Protein AF-A0A9R1EFW7-F1 (afdb_monomer)

Solvent-accessible surface area (backbone atoms only — not comparable to full-atom values): 8466 Å² total; per-residue (Å²): 139,82,90,82,85,87,77,82,80,80,83,77,76,82,77,82,74,81,75,82,76,66,64,62,63,56,51,50,57,48,52,59,52,58,61,68,60,50,26,43,30,30,35,64,56,85,77,68,40,80,77,47,75,44,82,60,68,84,85,68,53,65,72,40,80,47,76,57,97,89,40,66,27,24,29,69,41,76,44,79,41,68,41,84,51,99,94,40,80,40,86,72,49,40,37,36,33,28,30,48,48,68,58,49,54,51,49,53,53,49,57,71,68,46,82,70,70,97,71,81,74,78,82,68,77,82,72,83,81,79,129

Secondary structure (DSSP, 8-state):
--------------------TTHHHHHHHHHHHHTTPPEEEEE-SSSPEEEEEE---TT--TT-EEEETTEEEEEEEEEEEEEEETTEEEEEEEEEEEEEHHHHHHHHHHHHHS---S-S-----------

Organism: Triticum aestivum (NCBI:txid4565)

Nearest PDB structures (foldseek):
  5k9y-assembly2_A  TM=3.311E-01  e=2.037E+00  Bacillus subtilis subsp. subtilis str. 168
  8r85-assembly1_A  TM=3.264E-01  e=3.459E+00  Niallia circulans subsp. circulans
  2dcz-assembly1_A  TM=2.832E-01  e=3.459E+00  Bacillus subtilis
  8qy3-assembly1_A  TM=2.762E-01  e=4.378E+00  Niallia circulans subsp. circulans

pLDDT: mean 75.66, std 21.07, range [34.56, 97.19]

Sequence (131 aa):
MAMVASTSIAYHKPRLSVVCRKKDRDRELEREKEHKYPFKVVEITPPPRCLGVRCFPTNIHCGESVTIEGQAYTVSAVTHRYQLRKGRYEPSEKRLDVLSTGRYILNLYLDNLLDKPRTHARIWSYTLCAQ

Structure (mmCIF, N/CA/C/O backbone):
data_AF-A0A9R1EFW7-F1
#
_entry.id   AF-A0A9R1EFW7-F1
#
loop_
_atom_site.group_PDB
_atom_site.id
_atom_site.type_symbol
_atom_site.label_atom_id
_atom_site.label_alt_id
_atom_site.label_comp_id
_atom_site.label_asym_id
_atom_site.label_entity_id
_atom_site.label_seq_id
_atom_site.pdbx_PDB_ins_code
_atom_site.Cartn_x
_atom_site.Cartn_y
_atom_site.Cartn_z
_atom_site.occupancy
_atom_site.B_iso_or_equiv
_atom_site.auth_seq_id
_atom_site.auth_comp_id
_atom_site.auth_asym_id
_atom_site.auth_atom_id
_atom_site.pdbx_PDB_model_num
ATOM 1 N N . MET A 1 1 ? 56.801 13.956 -74.786 1.00 37.91 1 MET A N 1
ATOM 2 C CA . MET A 1 1 ? 56.471 12.705 -74.068 1.00 37.91 1 MET A CA 1
ATOM 3 C C . MET A 1 1 ? 55.960 13.088 -72.689 1.00 37.91 1 MET A C 1
ATOM 5 O O . MET A 1 1 ? 56.515 13.999 -72.094 1.00 37.91 1 MET A O 1
ATOM 9 N N . ALA A 1 2 ? 54.841 12.494 -72.281 1.00 42.28 2 ALA A N 1
ATOM 10 C CA . ALA A 1 2 ? 53.965 12.926 -71.193 1.00 42.28 2 ALA A CA 1
ATOM 11 C C . ALA A 1 2 ? 54.104 12.044 -69.931 1.00 42.28 2 ALA A C 1
ATOM 13 O O . ALA A 1 2 ? 54.746 10.999 -70.013 1.00 42.28 2 ALA A O 1
ATOM 14 N N . MET A 1 3 ? 53.362 12.434 -68.871 1.00 40.22 3 MET A N 1
ATOM 15 C CA . MET A 1 3 ? 52.869 11.621 -67.728 1.00 40.22 3 MET A CA 1
ATOM 16 C C . MET A 1 3 ? 53.868 11.453 -66.547 1.00 40.22 3 MET A C 1
ATOM 18 O O . MET A 1 3 ? 55.019 11.127 -66.783 1.00 40.22 3 MET A O 1
ATOM 22 N N . VAL A 1 4 ? 53.566 11.638 -65.247 1.00 46.38 4 VAL A N 1
ATOM 23 C CA . VAL A 1 4 ? 52.337 11.880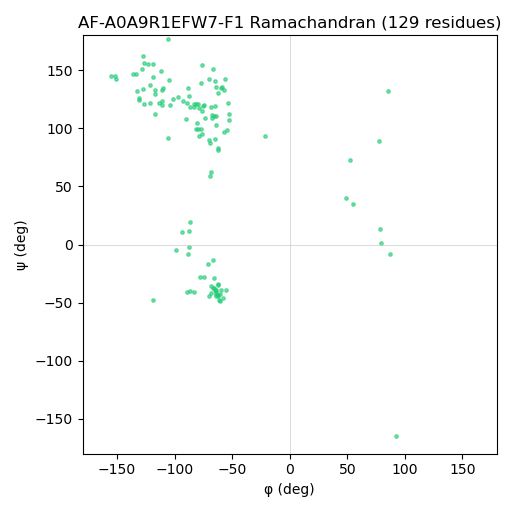 -64.454 1.00 46.38 4 VAL A CA 1
ATOM 24 C C . VAL A 1 4 ? 52.730 12.604 -63.148 1.00 46.38 4 VAL A C 1
ATOM 26 O O . VAL A 1 4 ? 53.773 12.310 -62.569 1.00 46.38 4 VAL A O 1
ATOM 29 N N . ALA A 1 5 ? 51.875 13.504 -62.653 1.00 49.12 5 ALA A N 1
ATOM 30 C CA . ALA A 1 5 ? 51.957 14.090 -61.314 1.00 49.12 5 ALA A CA 1
ATOM 31 C C . ALA A 1 5 ? 51.397 13.128 -60.245 1.00 49.12 5 ALA A C 1
ATOM 33 O O . ALA A 1 5 ? 50.224 12.755 -60.293 1.00 49.12 5 ALA A O 1
ATOM 34 N N . SER A 1 6 ? 52.216 12.755 -59.262 1.00 48.66 6 SER A N 1
ATOM 35 C CA . SER A 1 6 ? 51.792 11.931 -58.126 1.00 48.66 6 SER A CA 1
ATOM 36 C C . SER A 1 6 ? 51.078 12.791 -57.083 1.00 48.66 6 SER A C 1
ATOM 38 O O . SER A 1 6 ? 51.702 13.544 -56.338 1.00 48.66 6 SER A O 1
ATOM 40 N N . THR A 1 7 ? 49.755 12.681 -57.037 1.00 53.97 7 THR A N 1
ATOM 41 C CA . THR A 1 7 ? 48.908 13.236 -55.979 1.00 53.97 7 THR A CA 1
ATOM 42 C C . THR A 1 7 ? 49.051 12.384 -54.717 1.00 53.97 7 THR A C 1
ATOM 44 O O . THR A 1 7 ? 48.777 11.184 -54.716 1.00 53.97 7 THR A O 1
ATOM 47 N N . SER A 1 8 ? 49.504 12.988 -53.619 1.00 49.47 8 SER A N 1
ATOM 48 C CA . SER A 1 8 ? 49.487 12.347 -52.306 1.00 49.47 8 SER A CA 1
ATOM 49 C C . SER A 1 8 ? 48.049 12.316 -51.787 1.00 49.47 8 SER A C 1
ATOM 51 O O . SER A 1 8 ? 47.450 13.333 -51.444 1.00 49.47 8 SER A O 1
ATOM 53 N N . ILE A 1 9 ? 47.469 11.119 -51.767 1.00 47.62 9 ILE A N 1
ATOM 54 C CA . ILE A 1 9 ? 46.140 10.859 -51.217 1.00 47.62 9 ILE A CA 1
ATOM 55 C C . ILE A 1 9 ? 46.209 11.073 -49.702 1.00 47.62 9 ILE A C 1
ATOM 57 O O . ILE A 1 9 ? 46.823 10.296 -48.969 1.00 47.62 9 ILE A O 1
ATOM 61 N N . ALA A 1 10 ? 45.587 12.151 -49.228 1.00 52.50 10 ALA A N 1
ATOM 62 C CA . ALA A 1 10 ? 45.368 12.386 -47.811 1.00 52.50 10 ALA A CA 1
ATOM 63 C C . ALA A 1 10 ? 44.441 11.292 -47.258 1.00 52.50 10 ALA A C 1
ATOM 65 O O . ALA A 1 10 ? 43.253 11.234 -47.578 1.00 52.50 10 ALA A O 1
ATOM 66 N N . TYR A 1 11 ? 44.986 10.415 -46.415 1.00 43.75 11 TYR A N 1
ATOM 67 C CA . TYR A 1 11 ? 44.216 9.424 -45.670 1.00 43.75 11 TYR A CA 1
ATOM 68 C C . TYR A 1 11 ? 43.359 10.119 -44.606 1.00 43.75 11 TYR A C 1
ATOM 70 O O . TYR A 1 11 ? 43.747 10.243 -43.444 1.00 43.75 11 TYR A O 1
ATOM 78 N N . HIS A 1 12 ? 42.159 10.551 -44.983 1.00 48.91 12 HIS A N 1
ATOM 79 C CA . HIS A 1 12 ? 41.139 10.917 -44.011 1.00 48.91 12 HIS A CA 1
ATOM 80 C C . HIS A 1 12 ? 40.515 9.635 -43.444 1.00 48.91 12 HIS A C 1
ATOM 82 O O . HIS A 1 12 ? 39.641 9.026 -44.053 1.00 48.91 12 HIS A O 1
ATOM 88 N N . LYS A 1 13 ? 40.958 9.212 -42.253 1.00 50.00 13 LYS A N 1
ATOM 89 C CA . LYS A 1 13 ? 40.193 8.259 -41.432 1.00 50.00 13 LYS A CA 1
ATOM 90 C C . LYS A 1 13 ? 38.886 8.944 -41.012 1.00 50.00 13 LYS A C 1
ATOM 92 O O . LYS A 1 13 ? 38.964 9.942 -40.287 1.00 50.00 13 LYS A O 1
ATOM 97 N N . PRO A 1 14 ? 37.696 8.438 -41.380 1.00 49.91 14 PRO A N 1
ATOM 98 C CA . PRO A 1 14 ? 36.476 8.910 -40.753 1.00 49.91 14 PRO A CA 1
ATOM 99 C C . PRO A 1 14 ? 36.505 8.448 -39.293 1.00 49.91 14 PRO A C 1
ATOM 101 O O . PRO A 1 14 ? 36.449 7.256 -38.989 1.00 49.91 14 PRO A O 1
ATOM 104 N N . ARG A 1 15 ? 36.641 9.401 -38.367 1.00 56.47 15 ARG A N 1
ATOM 105 C CA . ARG A 1 15 ? 36.335 9.165 -36.957 1.00 56.47 15 ARG A CA 1
ATOM 106 C C . ARG A 1 15 ? 34.839 8.874 -36.884 1.00 56.47 15 ARG A C 1
ATOM 108 O O . ARG A 1 15 ? 34.034 9.791 -36.996 1.00 56.47 15 ARG A O 1
ATOM 115 N N . LEU A 1 16 ? 34.482 7.601 -36.732 1.00 54.75 16 LEU A N 1
ATOM 116 C CA . LEU A 1 16 ? 33.139 7.181 -36.343 1.00 54.75 16 LEU A CA 1
ATOM 117 C C . LEU A 1 16 ? 32.807 7.852 -35.005 1.00 54.75 16 LEU A C 1
ATOM 119 O O . LEU A 1 16 ? 33.217 7.385 -33.944 1.00 54.75 16 LEU A O 1
ATOM 123 N N . SER A 1 17 ? 32.096 8.976 -35.046 1.00 54.84 17 SER A N 1
ATOM 124 C CA . SER A 1 17 ? 31.474 9.548 -33.862 1.00 54.84 17 SER A CA 1
ATOM 125 C C . SER A 1 17 ? 30.197 8.760 -33.596 1.00 54.84 17 SER A C 1
ATOM 127 O O . SER A 1 17 ? 29.129 9.030 -34.143 1.00 54.84 17 SER A O 1
ATOM 129 N N . VAL A 1 18 ? 30.301 7.741 -32.744 1.00 51.88 18 VAL A N 1
ATOM 130 C CA . VAL A 1 18 ? 29.113 7.120 -32.157 1.00 51.88 18 VAL A CA 1
ATOM 131 C C . VAL A 1 18 ? 28.521 8.139 -31.188 1.00 51.88 18 VAL A C 1
ATOM 133 O O . VAL A 1 18 ? 28.888 8.219 -30.019 1.00 51.88 18 VAL A O 1
ATOM 136 N N . VAL A 1 19 ? 27.622 8.977 -31.696 1.00 55.41 19 VAL A N 1
ATOM 137 C CA . VAL A 1 19 ? 26.815 9.858 -30.860 1.00 55.41 19 VAL A CA 1
ATOM 138 C C . VAL A 1 19 ? 25.732 8.994 -30.220 1.00 55.41 19 VAL A C 1
ATOM 140 O O . VAL A 1 19 ? 24.676 8.749 -30.801 1.00 55.41 19 VAL A O 1
ATOM 143 N N . CYS A 1 20 ? 25.990 8.520 -29.002 1.00 50.66 20 CYS A N 1
ATOM 144 C CA . CYS A 1 20 ? 25.015 7.831 -28.156 1.00 50.66 20 CYS A CA 1
ATOM 145 C C . CYS A 1 20 ? 23.918 8.801 -27.662 1.00 50.66 20 CYS A C 1
ATOM 147 O O . CYS A 1 20 ? 23.745 8.977 -26.462 1.00 50.66 20 CYS A O 1
ATOM 149 N N . ARG A 1 21 ? 23.163 9.453 -28.556 1.00 54.31 21 ARG A N 1
ATOM 150 C CA . ARG A 1 21 ? 22.038 10.346 -28.193 1.00 54.31 21 ARG A CA 1
ATOM 151 C C . ARG A 1 21 ? 20.697 9.621 -28.023 1.00 54.31 21 ARG A C 1
ATOM 153 O O . ARG A 1 21 ? 19.660 10.262 -27.916 1.00 54.31 21 ARG A O 1
ATOM 160 N N . LYS A 1 22 ? 20.697 8.285 -27.972 1.00 54.03 22 LYS A N 1
ATOM 161 C CA . LYS A 1 22 ? 19.467 7.482 -27.844 1.00 54.03 22 LYS A CA 1
ATOM 162 C C . LYS A 1 22 ? 19.023 7.230 -26.392 1.00 54.03 22 LYS A C 1
ATOM 164 O O . LYS A 1 22 ? 17.932 6.728 -26.173 1.00 54.0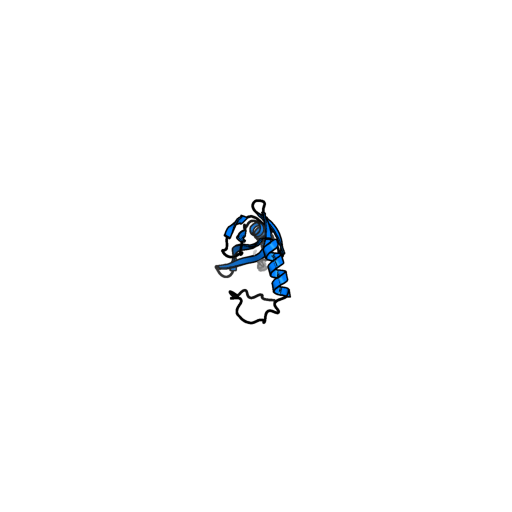3 22 LYS A O 1
ATOM 169 N N . LYS A 1 23 ? 19.843 7.588 -25.394 1.00 54.69 23 LYS A N 1
ATOM 170 C CA . LYS A 1 23 ? 19.637 7.179 -23.992 1.00 54.69 23 LYS A CA 1
ATOM 171 C C . LYS A 1 23 ? 18.504 7.920 -23.270 1.00 54.69 23 LYS A C 1
ATOM 173 O O . LYS A 1 23 ? 17.916 7.345 -22.362 1.00 54.69 23 LYS A O 1
ATOM 178 N N . ASP A 1 24 ? 18.194 9.159 -23.649 1.00 53.34 24 ASP A N 1
ATOM 179 C CA . ASP A 1 24 ? 17.243 9.972 -22.877 1.00 53.34 24 ASP A CA 1
ATOM 180 C C . ASP A 1 24 ? 15.779 9.668 -23.222 1.00 53.34 24 ASP A C 1
ATOM 182 O O . ASP A 1 24 ? 14.980 9.485 -22.309 1.00 53.34 24 ASP A O 1
ATOM 186 N N . ARG A 1 25 ? 15.440 9.469 -24.508 1.00 55.66 25 ARG A N 1
ATOM 187 C CA . ARG A 1 25 ? 14.077 9.055 -24.907 1.00 55.66 25 ARG A CA 1
ATOM 188 C C . ARG A 1 25 ? 13.697 7.670 -24.388 1.00 55.66 25 ARG A C 1
ATOM 190 O O . ARG A 1 25 ? 12.565 7.480 -23.965 1.00 55.66 25 ARG A O 1
ATOM 197 N N . ASP A 1 26 ? 14.629 6.714 -24.398 1.00 58.41 26 ASP A N 1
ATOM 198 C CA . ASP A 1 26 ? 14.359 5.366 -23.877 1.00 58.41 26 ASP A CA 1
ATOM 199 C C . ASP A 1 26 ? 14.099 5.399 -22.360 1.00 58.41 26 ASP A C 1
ATOM 201 O O . ASP A 1 26 ? 13.200 4.715 -21.882 1.00 58.41 26 ASP A O 1
ATOM 205 N N . ARG A 1 27 ? 14.808 6.251 -21.604 1.00 60.00 27 ARG A N 1
ATOM 206 C CA . ARG A 1 27 ? 14.576 6.449 -20.160 1.00 60.00 27 ARG A CA 1
ATOM 207 C C . ARG A 1 27 ? 13.226 7.089 -19.853 1.00 60.00 27 ARG A C 1
ATOM 209 O O . ARG A 1 27 ? 12.613 6.758 -18.844 1.00 60.00 27 ARG A O 1
ATOM 216 N N . GLU A 1 28 ? 12.783 8.019 -20.687 1.00 61.50 28 GLU A N 1
ATOM 217 C CA . GLU A 1 28 ? 11.489 8.689 -20.537 1.00 61.50 28 GLU A CA 1
ATOM 218 C C . GLU A 1 28 ? 10.336 7.718 -20.840 1.00 61.50 28 GLU A C 1
ATOM 220 O O . GLU A 1 28 ? 9.437 7.555 -20.019 1.00 61.50 28 GLU A O 1
ATOM 225 N N . LEU A 1 29 ? 10.455 6.936 -21.920 1.00 61.78 29 LEU A N 1
ATOM 226 C CA . LEU A 1 29 ? 9.536 5.840 -22.254 1.00 61.78 29 LEU A CA 1
ATOM 227 C C . LEU A 1 29 ? 9.519 4.724 -21.192 1.00 61.78 29 LEU A C 1
ATOM 229 O O . LEU A 1 29 ? 8.483 4.097 -20.963 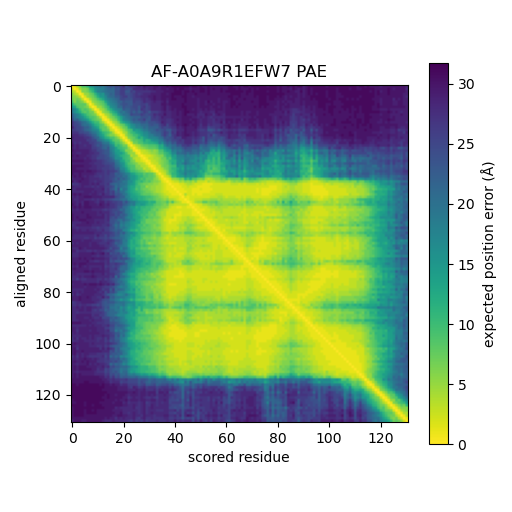1.00 61.78 29 LEU A O 1
ATOM 233 N N . GLU A 1 30 ? 10.652 4.438 -20.544 1.00 62.91 30 GLU A N 1
ATOM 234 C CA . GLU A 1 30 ? 10.725 3.491 -19.424 1.00 62.91 30 GLU A CA 1
ATOM 235 C C . GLU A 1 30 ? 10.010 4.019 -18.173 1.00 62.91 30 GLU A C 1
ATOM 237 O O . GLU A 1 30 ? 9.266 3.261 -17.549 1.00 62.91 30 GLU A O 1
ATOM 242 N N . ARG A 1 31 ? 10.155 5.310 -17.844 1.00 61.00 31 ARG A N 1
ATOM 243 C CA . ARG A 1 31 ? 9.425 5.959 -16.738 1.00 61.00 31 ARG A CA 1
ATOM 244 C C . ARG A 1 31 ? 7.919 5.979 -16.992 1.00 61.00 31 ARG A C 1
ATOM 246 O O . ARG A 1 31 ? 7.143 5.603 -16.118 1.00 61.00 31 ARG A O 1
ATOM 253 N N . GLU A 1 32 ? 7.497 6.313 -18.210 1.00 60.22 32 GLU A N 1
ATOM 254 C CA . GLU A 1 32 ? 6.089 6.253 -18.628 1.00 60.22 32 GLU A CA 1
ATOM 255 C C . GLU A 1 32 ? 5.501 4.841 -18.512 1.00 60.22 32 GLU A C 1
ATOM 257 O O . GLU A 1 32 ? 4.363 4.664 -18.070 1.00 60.22 32 GLU A O 1
ATOM 262 N N . LYS A 1 33 ? 6.284 3.809 -18.849 1.00 60.81 33 LYS A N 1
ATOM 263 C CA . LYS A 1 33 ? 5.887 2.412 -18.626 1.00 60.81 33 LYS A CA 1
ATOM 264 C C . LYS A 1 33 ? 5.844 2.058 -17.142 1.00 60.81 33 LYS A C 1
ATOM 266 O O . LYS A 1 33 ? 4.959 1.308 -16.735 1.00 60.81 33 LYS A O 1
ATOM 271 N N . GLU A 1 34 ? 6.749 2.600 -16.328 1.00 61.34 34 GLU A N 1
ATOM 272 C CA . GLU A 1 34 ? 6.786 2.363 -14.883 1.00 61.34 34 GLU A CA 1
ATOM 273 C C . GLU A 1 34 ? 5.518 2.870 -14.174 1.00 61.34 34 GLU A C 1
ATOM 275 O O . GLU A 1 34 ? 5.014 2.209 -13.257 1.00 61.34 34 GLU A O 1
ATOM 280 N N . HIS A 1 35 ? 4.949 3.977 -14.662 1.00 60.00 35 HIS A N 1
ATOM 281 C CA . HIS A 1 35 ? 3.669 4.534 -14.210 1.00 60.00 35 HIS A CA 1
ATOM 282 C C . HIS A 1 35 ? 2.453 3.652 -14.534 1.00 60.00 35 HIS A C 1
ATOM 284 O O . HIS A 1 35 ? 1.378 3.863 -13.977 1.00 60.00 35 HIS A O 1
ATOM 290 N N . LYS A 1 36 ? 2.607 2.646 -15.405 1.00 64.94 36 LYS A N 1
ATOM 291 C CA . LYS A 1 36 ? 1.511 1.785 -15.869 1.00 64.94 36 LYS A CA 1
ATOM 292 C C . LYS A 1 36 ? 1.412 0.440 -15.140 1.00 64.94 36 LYS A C 1
ATOM 294 O O . LYS A 1 36 ? 0.473 -0.310 -15.403 1.00 64.94 36 LYS A O 1
ATOM 299 N N . TYR A 1 37 ? 2.348 0.114 -14.242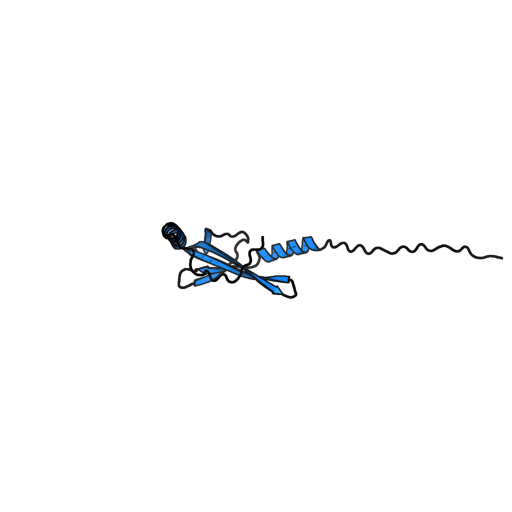 1.00 72.19 37 TYR A N 1
ATOM 300 C CA . TYR A 1 37 ? 2.294 -1.140 -13.481 1.00 72.19 37 TYR A CA 1
ATOM 301 C C . TYR A 1 37 ? 1.375 -1.009 -12.264 1.00 72.19 37 TYR A C 1
ATOM 303 O O . TYR A 1 37 ? 1.648 -0.177 -11.393 1.00 72.19 37 TYR A O 1
ATOM 311 N N . PRO A 1 38 ? 0.319 -1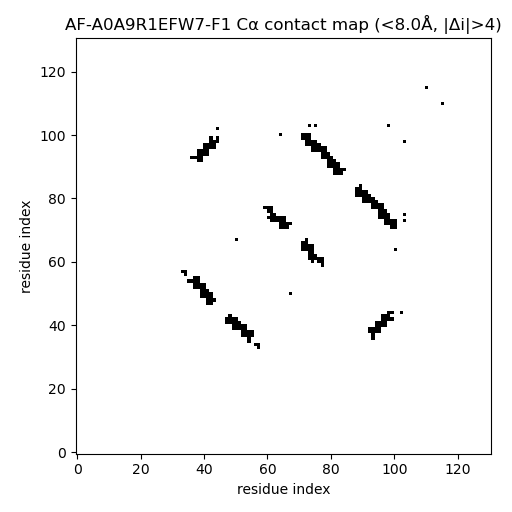.832 -12.163 1.00 90.56 38 PRO A N 1
ATOM 312 C CA . PRO A 1 38 ? -0.608 -1.751 -11.052 1.00 90.56 38 PRO A CA 1
ATOM 313 C C . PRO A 1 38 ? -0.011 -2.362 -9.777 1.00 90.56 38 PRO A C 1
ATOM 315 O O . PRO A 1 38 ? 0.847 -3.246 -9.821 1.00 90.56 38 PRO A O 1
ATOM 318 N N . PHE A 1 39 ? -0.498 -1.904 -8.628 1.00 93.19 39 PHE A N 1
ATOM 319 C CA . PHE A 1 39 ? -0.133 -2.427 -7.320 1.00 93.19 39 PHE A CA 1
ATOM 320 C C . PHE A 1 39 ? -1.047 -3.584 -6.937 1.00 93.19 39 PHE A C 1
ATOM 322 O O . PHE A 1 39 ? -2.271 -3.478 -7.032 1.00 93.19 39 PHE A O 1
ATOM 329 N N . LYS A 1 40 ? -0.460 -4.664 -6.421 1.00 95.00 40 LYS A N 1
ATOM 330 C CA . LYS A 1 40 ? -1.196 -5.661 -5.646 1.00 95.00 40 LYS A CA 1
ATOM 331 C C . LYS A 1 40 ? -1.459 -5.093 -4.258 1.00 95.00 40 LYS A C 1
ATOM 333 O O . LYS A 1 40 ? -0.519 -4.845 -3.503 1.00 95.00 40 LYS A O 1
ATOM 338 N N . VAL A 1 41 ? -2.726 -4.884 -3.936 1.00 95.94 41 VAL A N 1
ATOM 339 C CA . VAL A 1 41 ? -3.141 -4.259 -2.685 1.00 95.94 41 VAL A CA 1
ATOM 340 C C . VAL A 1 41 ? -3.516 -5.330 -1.678 1.00 95.94 41 VAL A C 1
ATOM 342 O O . VAL A 1 41 ? -4.331 -6.213 -1.961 1.00 95.94 41 VAL A O 1
ATOM 345 N N . VAL A 1 42 ? -2.911 -5.258 -0.498 1.00 96.56 42 VAL A N 1
ATOM 346 C CA . VAL A 1 42 ? -3.135 -6.220 0.578 1.00 96.56 42 VAL A CA 1
ATOM 347 C C . VAL A 1 42 ? -3.418 -5.463 1.861 1.00 96.56 42 VAL A C 1
ATOM 349 O O . VAL A 1 42 ? -2.617 -4.642 2.299 1.00 96.56 42 VAL A O 1
ATOM 352 N N . GLU A 1 43 ? -4.550 -5.756 2.488 1.00 95.75 43 GLU A N 1
ATOM 353 C CA . GLU A 1 43 ? -4.764 -5.369 3.869 1.00 95.75 43 GLU A CA 1
ATOM 354 C C . GLU A 1 43 ? -3.962 -6.300 4.776 1.00 95.75 43 GLU A C 1
ATOM 356 O O . GLU A 1 43 ? -4.187 -7.511 4.788 1.00 95.75 43 GLU A O 1
ATOM 361 N N . ILE A 1 44 ? -3.028 -5.741 5.542 1.00 94.62 44 ILE A N 1
ATOM 362 C CA . ILE A 1 44 ? -2.119 -6.528 6.389 1.00 94.62 44 ILE A CA 1
ATOM 363 C C . ILE A 1 44 ? -2.684 -6.820 7.785 1.00 94.62 44 ILE A C 1
ATOM 365 O O . ILE A 1 44 ? -2.024 -7.500 8.572 1.00 94.62 44 ILE A O 1
ATOM 369 N N . THR A 1 45 ? -3.878 -6.311 8.114 1.00 89.75 45 THR A N 1
ATOM 370 C CA . THR A 1 45 ? -4.583 -6.648 9.358 1.00 89.75 45 THR A CA 1
ATOM 371 C C . THR A 1 45 ? -4.706 -8.171 9.446 1.00 89.75 45 THR A C 1
ATOM 373 O O . THR A 1 45 ? -5.266 -8.759 8.528 1.00 89.75 45 THR A O 1
ATOM 376 N N . PRO A 1 46 ? -4.197 -8.840 10.497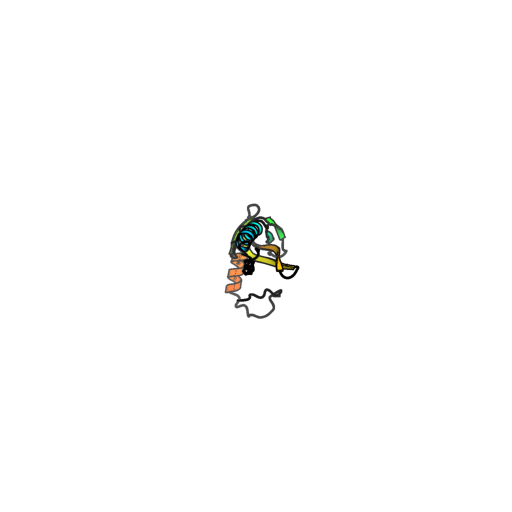 1.00 86.69 46 PRO A N 1
ATOM 377 C CA . PRO A 1 46 ? -4.336 -10.288 10.607 1.00 86.69 46 PRO A CA 1
ATOM 378 C C . PRO A 1 46 ? -5.819 -10.706 10.691 1.00 86.69 46 PRO A C 1
ATOM 380 O O . PRO A 1 46 ? -6.525 -10.153 11.538 1.00 86.69 46 PRO A O 1
ATOM 383 N N . PRO A 1 47 ? -6.295 -11.682 9.889 1.00 86.56 47 PRO A N 1
ATOM 384 C CA . PRO A 1 47 ? -5.597 -12.369 8.795 1.00 86.56 47 PRO A CA 1
ATOM 385 C C . PRO A 1 47 ? -5.510 -11.515 7.509 1.00 86.56 47 PRO A C 1
ATOM 387 O O . PRO A 1 47 ? -6.508 -10.898 7.134 1.00 86.56 47 PRO A O 1
ATOM 390 N N . PRO A 1 48 ? -4.366 -11.513 6.788 1.00 93.12 48 PRO A N 1
ATOM 391 C CA . PRO A 1 48 ? -4.183 -10.653 5.618 1.00 93.12 48 PRO A CA 1
ATOM 392 C C . PRO A 1 48 ? -5.222 -10.885 4.515 1.00 93.12 48 PRO A C 1
ATOM 394 O O . PRO A 1 48 ? -5.489 -12.027 4.136 1.00 93.12 48 PRO A O 1
ATOM 397 N N . ARG A 1 49 ? -5.759 -9.798 3.947 1.00 93.94 49 ARG A N 1
ATOM 398 C CA . ARG A 1 49 ? -6.785 -9.836 2.889 1.00 93.94 49 ARG A CA 1
ATOM 399 C C . ARG A 1 49 ? -6.270 -9.212 1.600 1.00 93.94 49 ARG A C 1
ATOM 401 O O . ARG A 1 49 ? -5.717 -8.119 1.608 1.00 93.94 49 ARG A O 1
ATOM 408 N N . CYS A 1 50 ? -6.467 -9.883 0.469 1.00 93.25 50 CYS A N 1
ATOM 409 C CA . CYS A 1 50 ? -6.141 -9.310 -0.838 1.00 93.25 50 CYS A CA 1
ATOM 410 C C . CYS A 1 50 ? -7.295 -8.414 -1.306 1.00 93.25 50 CYS A C 1
ATOM 412 O O . CYS A 1 50 ? -8.392 -8.915 -1.527 1.00 93.25 50 CYS A O 1
ATOM 414 N N . LEU A 1 51 ? -7.035 -7.120 -1.503 1.00 93.56 51 LEU A N 1
ATOM 415 C CA . LEU A 1 51 ? -8.016 -6.139 -2.000 1.00 93.56 51 LEU A CA 1
ATOM 416 C C . LEU A 1 51 ? -7.955 -5.967 -3.533 1.00 93.56 51 LEU A C 1
ATOM 418 O O . LEU A 1 51 ? -8.534 -5.047 -4.112 1.00 93.56 51 LEU A O 1
ATOM 422 N N . GLY A 1 52 ? -7.211 -6.851 -4.203 1.00 93.06 52 GLY A N 1
ATOM 423 C CA . GLY A 1 52 ? -7.071 -6.890 -5.654 1.00 93.06 52 GLY A CA 1
ATOM 424 C C . GLY A 1 52 ? -5.889 -6.084 -6.190 1.00 93.06 52 GLY A C 1
ATOM 425 O O . GLY A 1 52 ? -4.946 -5.744 -5.476 1.00 93.06 52 GLY A O 1
ATOM 426 N N . VAL A 1 53 ? -5.922 -5.833 -7.497 1.00 93.44 53 VAL A N 1
ATOM 427 C CA . VAL A 1 53 ? -4.871 -5.132 -8.241 1.00 93.44 53 VAL A CA 1
ATOM 428 C C . VAL A 1 53 ? -5.416 -3.779 -8.682 1.00 93.44 53 VAL A C 1
ATOM 430 O O . VAL A 1 53 ? -6.461 -3.719 -9.328 1.00 93.44 53 VAL A O 1
ATOM 433 N N . ARG A 1 54 ? -4.745 -2.689 -8.303 1.00 90.44 54 ARG A N 1
ATOM 434 C CA . ARG A 1 54 ? -5.233 -1.317 -8.503 1.00 90.44 54 ARG A CA 1
ATOM 435 C C . ARG A 1 54 ? -4.120 -0.410 -9.018 1.00 90.44 54 ARG A C 1
ATOM 437 O O . ARG A 1 54 ? -2.953 -0.574 -8.665 1.00 90.44 54 ARG A O 1
ATOM 444 N N . CYS A 1 55 ? -4.483 0.557 -9.852 1.00 88.62 55 CYS A N 1
ATOM 445 C CA . CYS A 1 55 ? -3.552 1.568 -10.336 1.00 88.62 55 CYS A CA 1
ATOM 446 C C . CYS A 1 55 ? -3.513 2.726 -9.338 1.00 88.62 55 CYS A C 1
ATOM 448 O O . CYS A 1 55 ? -4.526 3.385 -9.122 1.00 88.62 55 CYS A O 1
ATOM 450 N N . PHE A 1 56 ? -2.344 2.967 -8.759 1.00 88.50 56 PHE A N 1
ATOM 451 C CA . PHE A 1 56 ? -2.058 4.135 -7.931 1.00 88.50 56 PHE A CA 1
ATOM 452 C C . PHE A 1 56 ? -0.940 4.940 -8.583 1.00 88.50 56 PHE A C 1
ATOM 454 O O . PHE A 1 56 ? -0.150 4.375 -9.352 1.00 88.50 56 PHE A O 1
ATOM 461 N N . PRO A 1 57 ? -0.855 6.247 -8.304 1.00 88.50 57 PRO A N 1
ATOM 462 C CA . PRO A 1 57 ? 0.229 7.042 -8.836 1.00 88.50 57 PRO A CA 1
ATOM 463 C C . PRO A 1 57 ? 1.557 6.588 -8.204 1.00 88.50 57 PRO A C 1
ATOM 465 O O . PRO A 1 57 ? 1.608 6.038 -7.106 1.00 88.50 57 PRO A O 1
ATOM 468 N N . THR A 1 58 ? 2.662 6.748 -8.932 1.00 83.19 58 THR A N 1
ATOM 469 C CA . THR A 1 58 ? 3.970 6.204 -8.505 1.00 83.19 58 THR A CA 1
ATOM 470 C C . THR A 1 58 ? 4.572 6.955 -7.314 1.00 83.19 58 THR A C 1
ATOM 472 O O . THR A 1 58 ? 5.449 6.426 -6.641 1.00 83.19 58 THR A O 1
ATOM 475 N N . ASN A 1 59 ? 4.079 8.160 -7.032 1.00 88.00 59 ASN A N 1
ATOM 476 C CA . ASN A 1 59 ? 4.409 8.961 -5.856 1.00 88.00 59 ASN A CA 1
ATOM 477 C C . ASN A 1 59 ? 3.525 8.636 -4.638 1.00 88.00 59 ASN A C 1
ATOM 479 O O . ASN A 1 59 ? 3.428 9.463 -3.741 1.00 88.00 59 ASN A O 1
ATOM 483 N N . ILE A 1 60 ? 2.863 7.476 -4.605 1.00 91.62 60 ILE A N 1
ATOM 484 C CA . ILE A 1 60 ? 2.150 7.032 -3.406 1.00 91.62 60 ILE A CA 1
ATOM 485 C C . ILE A 1 60 ? 3.140 6.788 -2.261 1.00 91.62 60 ILE A C 1
ATOM 487 O O . ILE A 1 60 ? 4.202 6.180 -2.454 1.00 91.62 60 ILE A O 1
ATOM 491 N N . HIS A 1 61 ? 2.803 7.259 -1.064 1.00 92.69 61 HIS A N 1
ATOM 492 C CA . HIS A 1 61 ? 3.698 7.212 0.093 1.00 92.69 61 HIS A CA 1
ATOM 493 C C . HIS A 1 61 ? 3.042 6.576 1.325 1.00 92.69 61 HIS A C 1
ATOM 495 O O . HIS A 1 61 ? 1.824 6.442 1.428 1.00 92.69 61 HIS A O 1
ATOM 501 N N . CYS A 1 62 ? 3.865 6.152 2.288 1.00 93.69 62 CYS A N 1
ATOM 502 C CA . CYS A 1 62 ? 3.366 5.649 3.567 1.00 93.69 62 CYS A CA 1
ATOM 503 C C . CYS A 1 62 ? 2.653 6.769 4.344 1.00 93.69 62 CYS A C 1
ATOM 505 O O . CYS A 1 62 ? 3.120 7.904 4.363 1.00 93.69 62 CYS A O 1
ATOM 507 N N . GLY A 1 63 ? 1.546 6.437 5.009 1.00 93.38 63 GLY A N 1
ATOM 508 C CA . GLY A 1 63 ? 0.685 7.394 5.712 1.00 93.38 63 GLY A CA 1
ATOM 509 C C . GLY A 1 63 ? -0.390 8.042 4.834 1.00 93.38 63 GLY A C 1
ATOM 510 O O . GLY A 1 63 ? -1.285 8.696 5.363 1.00 93.38 63 GLY A O 1
ATOM 511 N N . GLU A 1 64 ? -0.357 7.832 3.517 1.00 95.12 64 GLU A N 1
ATOM 512 C CA . GLU A 1 64 ? -1.372 8.356 2.604 1.00 95.12 64 GLU A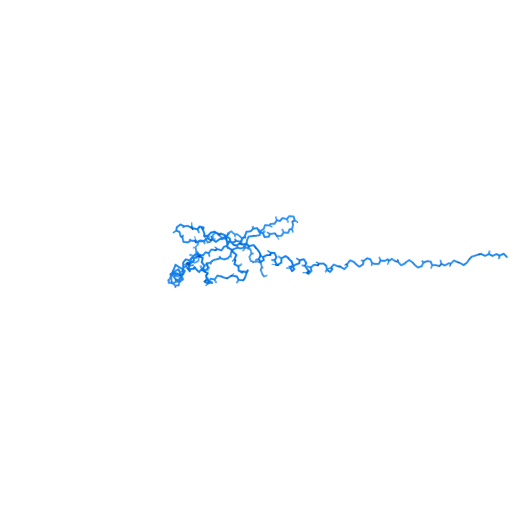 CA 1
ATOM 513 C C . GLU A 1 64 ? -2.720 7.643 2.787 1.00 95.12 64 GLU A C 1
ATOM 515 O O . GLU A 1 64 ? -2.773 6.432 3.028 1.00 95.12 64 GLU A O 1
ATOM 520 N N . SER A 1 65 ? -3.820 8.392 2.678 1.00 94.94 65 SER A N 1
ATOM 521 C CA . SER A 1 65 ? -5.173 7.837 2.710 1.00 94.94 65 SER A CA 1
ATOM 522 C C . SER A 1 65 ? -5.628 7.447 1.307 1.00 94.94 65 SER A C 1
ATOM 524 O O . SER A 1 65 ? -5.730 8.302 0.429 1.00 94.94 65 SER A O 1
ATOM 526 N N . VAL A 1 66 ? -5.968 6.177 1.113 1.00 94.56 66 VAL A N 1
ATOM 527 C CA . VAL A 1 66 ? -6.484 5.645 -0.150 1.00 94.56 66 VAL A CA 1
ATOM 528 C C . VAL A 1 66 ? -7.887 5.089 0.035 1.00 94.56 66 VAL A C 1
ATOM 530 O O . VAL A 1 66 ? -8.209 4.493 1.062 1.00 94.56 66 VAL A O 1
ATOM 533 N N . THR A 1 67 ? -8.730 5.263 -0.977 1.00 94.69 67 THR A N 1
ATOM 534 C CA . THR A 1 67 ? -10.082 4.704 -1.003 1.00 94.69 67 THR A CA 1
ATOM 535 C C . THR A 1 67 ? -10.123 3.491 -1.923 1.00 94.69 67 THR A C 1
ATOM 537 O O . THR A 1 67 ? -9.812 3.567 -3.111 1.00 94.69 67 THR A O 1
ATOM 540 N N . ILE A 1 68 ? -10.487 2.338 -1.365 1.00 93.88 68 ILE A N 1
ATOM 541 C CA . ILE A 1 68 ? -10.582 1.066 -2.087 1.00 93.88 68 ILE A CA 1
ATOM 542 C C . ILE A 1 68 ? -11.981 0.517 -1.829 1.00 93.88 68 ILE A C 1
ATOM 544 O O . ILE A 1 68 ? -12.361 0.329 -0.679 1.00 93.88 68 ILE A O 1
ATOM 548 N N . GLU A 1 69 ? -12.764 0.307 -2.891 1.00 90.50 69 GLU A N 1
ATOM 549 C CA . GLU A 1 69 ? -14.125 -0.261 -2.803 1.00 90.50 69 GLU A CA 1
ATOM 550 C C . GLU A 1 69 ? -15.054 0.507 -1.840 1.00 90.50 69 GLU A C 1
ATOM 552 O O . GLU A 1 69 ? -15.896 -0.067 -1.157 1.00 90.50 69 GLU A O 1
ATOM 557 N N . GLY A 1 70 ? -14.892 1.833 -1.774 1.00 90.75 70 GLY A N 1
ATOM 558 C CA . GLY A 1 70 ? -15.687 2.704 -0.902 1.00 90.75 70 GLY A CA 1
ATOM 559 C C . GLY A 1 70 ? -15.242 2.725 0.564 1.00 90.75 70 GLY A C 1
ATOM 560 O O . GLY A 1 70 ? -15.846 3.434 1.364 1.00 90.75 70 GLY A O 1
ATOM 561 N N . GLN A 1 71 ? -14.178 2.003 0.926 1.00 94.00 71 GLN A N 1
ATOM 562 C CA . GLN A 1 71 ? -13.596 2.014 2.267 1.00 94.00 71 GLN A CA 1
ATOM 563 C C . GLN A 1 71 ? -12.289 2.808 2.294 1.00 94.00 71 GLN A C 1
ATOM 565 O O . GLN A 1 71 ? -11.490 2.760 1.356 1.00 94.00 71 GLN A O 1
ATOM 570 N N . ALA A 1 72 ? -12.080 3.552 3.380 1.00 95.38 72 ALA A N 1
ATOM 571 C CA . ALA A 1 72 ? -10.868 4.327 3.601 1.00 95.38 72 ALA A CA 1
ATOM 572 C C . ALA A 1 72 ? -9.796 3.474 4.286 1.00 95.38 72 ALA A C 1
ATOM 574 O O . ALA A 1 72 ? -10.016 2.879 5.346 1.00 95.38 72 ALA A O 1
ATOM 575 N N . TYR A 1 73 ? -8.618 3.460 3.679 1.00 96.88 73 TYR A N 1
ATOM 576 C CA . TYR A 1 73 ? -7.437 2.788 4.183 1.00 96.88 73 TYR A CA 1
ATOM 577 C C . TYR A 1 73 ? -6.267 3.762 4.253 1.00 96.88 73 TYR A C 1
ATOM 579 O O . TYR A 1 73 ? -6.205 4.745 3.520 1.00 96.88 73 TYR A O 1
ATOM 587 N N . THR A 1 74 ? -5.309 3.459 5.117 1.00 97.19 74 THR A N 1
ATOM 588 C CA . THR A 1 74 ? -4.037 4.167 5.206 1.00 97.19 74 THR A CA 1
ATOM 589 C C . THR A 1 74 ? -2.916 3.252 4.740 1.00 97.19 74 THR A C 1
ATOM 591 O O . THR A 1 74 ? -2.837 2.085 5.140 1.00 97.19 74 THR A O 1
ATOM 594 N N . VAL A 1 75 ? -2.043 3.776 3.883 1.00 96.94 75 VAL A N 1
ATOM 595 C CA . VAL A 1 75 ? -0.886 3.044 3.365 1.00 96.94 75 VAL A CA 1
ATOM 596 C C . VAL A 1 75 ? 0.113 2.808 4.492 1.00 96.94 75 VAL A C 1
ATOM 598 O O . VAL A 1 75 ? 0.661 3.748 5.067 1.00 96.94 75 VAL A O 1
ATOM 601 N N . SER A 1 76 ? 0.379 1.541 4.794 1.00 95.25 76 SER A N 1
ATOM 602 C CA . SER A 1 76 ? 1.385 1.142 5.777 1.00 95.25 76 SER A CA 1
ATOM 603 C C . SER A 1 76 ? 2.762 0.971 5.141 1.00 95.25 76 SER A C 1
ATOM 605 O O . SER A 1 76 ? 3.759 1.341 5.758 1.00 95.25 76 SER A O 1
ATOM 607 N N . ALA A 1 77 ? 2.833 0.382 3.944 1.00 94.94 77 ALA A N 1
ATOM 608 C CA . ALA A 1 77 ? 4.091 0.180 3.233 1.00 94.94 77 ALA A CA 1
ATOM 609 C C . ALA A 1 77 ? 3.894 0.143 1.713 1.00 94.94 77 ALA A C 1
ATOM 611 O O . ALA A 1 77 ? 2.910 -0.392 1.201 1.00 94.94 77 ALA A O 1
ATOM 612 N N . VAL A 1 78 ? 4.887 0.668 0.996 1.00 94.75 78 VAL A N 1
ATOM 613 C CA . VAL A 1 78 ? 4.993 0.606 -0.466 1.00 94.75 78 VAL A CA 1
ATOM 614 C C . VAL A 1 78 ? 6.207 -0.253 -0.805 1.00 94.75 78 VAL A C 1
ATOM 616 O O . VAL A 1 78 ? 7.317 0.042 -0.369 1.00 94.75 78 VAL A O 1
ATOM 619 N N . THR A 1 79 ? 6.009 -1.339 -1.552 1.00 93.25 79 THR A N 1
ATOM 620 C CA . THR A 1 79 ? 7.078 -2.285 -1.907 1.00 93.25 79 THR A CA 1
ATOM 621 C C . THR A 1 79 ? 7.222 -2.386 -3.418 1.00 93.25 79 THR A C 1
ATOM 623 O O . THR A 1 79 ? 6.282 -2.778 -4.111 1.00 93.25 79 THR A O 1
ATOM 626 N N . HIS A 1 80 ? 8.418 -2.093 -3.930 1.00 91.81 80 HIS A N 1
ATOM 627 C CA . HIS A 1 80 ? 8.795 -2.325 -5.324 1.00 91.81 80 HIS A CA 1
ATOM 628 C C . HIS A 1 80 ? 9.836 -3.442 -5.385 1.00 91.81 80 HIS A C 1
ATOM 630 O O . HIS A 1 80 ? 10.915 -3.340 -4.802 1.00 91.81 80 HIS A O 1
ATOM 636 N N . ARG A 1 81 ? 9.514 -4.522 -6.092 1.00 90.56 81 ARG A N 1
ATOM 637 C CA . ARG A 1 81 ? 10.395 -5.673 -6.265 1.00 90.56 81 ARG A CA 1
ATOM 638 C C . ARG A 1 81 ? 11.042 -5.613 -7.639 1.00 90.56 81 ARG A C 1
ATOM 640 O O . ARG A 1 81 ? 10.344 -5.596 -8.651 1.00 90.56 81 ARG A O 1
ATOM 647 N N . TYR A 1 82 ? 12.367 -5.664 -7.663 1.00 91.12 82 TYR A N 1
ATOM 648 C CA . TYR A 1 82 ? 13.172 -5.730 -8.881 1.00 91.12 82 TYR A CA 1
ATOM 649 C C . TYR A 1 82 ? 13.862 -7.094 -8.979 1.00 91.12 82 TYR A C 1
ATOM 651 O O . TYR A 1 82 ? 14.175 -7.721 -7.966 1.00 91.12 82 TYR A O 1
ATOM 659 N N . GLN A 1 83 ? 14.082 -7.574 -10.199 1.00 92.56 83 GLN A N 1
ATOM 660 C CA . GLN A 1 83 ? 14.780 -8.824 -10.493 1.00 92.56 83 GLN A CA 1
ATOM 661 C C . GLN A 1 83 ? 15.992 -8.552 -11.378 1.00 92.56 83 GLN A C 1
ATOM 663 O O . GLN A 1 83 ? 15.901 -7.810 -12.349 1.00 92.56 83 GLN A O 1
ATOM 668 N N . LEU A 1 84 ? 17.126 -9.185 -11.080 1.00 94.75 84 LEU A N 1
ATOM 669 C CA . LEU A 1 84 ? 18.304 -9.112 -11.940 1.00 94.75 84 LEU A CA 1
ATOM 670 C C . LEU A 1 84 ? 18.132 -10.059 -13.139 1.00 94.75 84 LEU A C 1
ATOM 672 O O . LEU A 1 84 ? 18.048 -11.277 -12.976 1.00 94.75 84 LEU A O 1
ATOM 676 N N . ARG A 1 85 ? 18.099 -9.509 -14.352 1.00 91.44 85 ARG A N 1
ATOM 677 C CA . ARG A 1 85 ? 17.989 -10.244 -15.617 1.00 91.44 85 ARG A CA 1
ATOM 678 C C . ARG A 1 85 ? 19.053 -9.736 -16.586 1.00 91.44 85 ARG A C 1
ATOM 680 O O . ARG A 1 85 ? 19.166 -8.542 -16.827 1.00 91.44 85 ARG A O 1
ATOM 687 N N . LYS A 1 86 ? 19.876 -10.646 -17.126 1.00 93.06 86 LYS A N 1
ATOM 688 C CA . LYS A 1 86 ? 20.903 -10.340 -18.150 1.00 93.06 86 LYS A CA 1
ATOM 689 C C . LYS A 1 86 ? 21.796 -9.128 -17.797 1.00 93.06 86 LYS A C 1
ATOM 691 O O . LYS A 1 86 ? 22.111 -8.307 -18.653 1.00 93.06 86 LYS A O 1
ATOM 696 N N . GLY A 1 87 ? 22.180 -9.008 -16.523 1.00 93.62 87 GLY A N 1
ATOM 697 C CA . GLY A 1 87 ? 23.021 -7.912 -16.027 1.00 93.62 87 GLY A CA 1
ATOM 698 C C . GLY A 1 87 ? 22.302 -6.574 -15.800 1.00 93.62 87 GLY A C 1
ATOM 699 O O . GLY A 1 87 ? 22.976 -5.560 -15.644 1.00 93.62 87 GLY A O 1
ATOM 700 N N . ARG A 1 88 ? 20.961 -6.537 -15.787 1.00 89.69 88 ARG A N 1
ATOM 701 C CA . ARG A 1 88 ? 20.156 -5.335 -15.505 1.00 89.69 88 ARG A CA 1
ATOM 702 C C . ARG A 1 88 ? 19.035 -5.634 -14.509 1.00 89.69 88 ARG A C 1
ATOM 704 O O . ARG A 1 88 ? 18.509 -6.742 -14.489 1.00 89.69 88 ARG A O 1
ATOM 711 N N . TYR A 1 89 ? 18.687 -4.658 -13.673 1.00 91.50 89 TYR A N 1
ATOM 712 C CA . TYR A 1 89 ? 17.533 -4.761 -12.778 1.00 91.50 89 TYR A CA 1
ATOM 713 C C . TYR A 1 89 ? 16.254 -4.423 -13.543 1.00 91.50 89 TYR A C 1
ATOM 715 O O . TYR A 1 89 ? 16.119 -3.324 -14.073 1.00 91.50 89 TYR A O 1
ATOM 723 N N . GLU A 1 90 ? 15.322 -5.366 -13.580 1.00 87.44 90 GLU A N 1
ATOM 724 C CA . GLU A 1 90 ? 14.015 -5.228 -14.212 1.00 87.44 90 GLU A CA 1
ATOM 725 C C . GLU A 1 90 ? 12.918 -5.182 -13.133 1.00 87.44 90 GLU A C 1
ATOM 727 O O . GLU A 1 90 ? 12.953 -5.986 -12.193 1.00 87.44 90 GLU A O 1
ATOM 732 N N . PRO A 1 91 ? 11.939 -4.264 -13.220 1.00 87.81 91 PRO A N 1
ATOM 733 C CA . PRO A 1 91 ? 10.789 -4.254 -12.319 1.00 87.81 91 PRO A CA 1
ATOM 734 C C . PRO A 1 91 ? 9.998 -5.562 -12.431 1.00 87.81 91 PRO A C 1
ATOM 736 O O . PRO A 1 91 ? 9.716 -6.031 -13.531 1.00 87.81 91 PRO A O 1
ATOM 739 N N . SER A 1 92 ? 9.618 -6.149 -11.296 1.00 86.31 92 SER A N 1
ATOM 740 C CA . SER A 1 92 ? 8.904 -7.429 -11.248 1.00 86.31 92 SER A CA 1
ATOM 741 C C . SER A 1 92 ? 7.525 -7.341 -10.612 1.00 86.31 92 SER A C 1
ATOM 743 O O . SER A 1 92 ? 6.595 -7.940 -11.139 1.00 86.31 92 SER A O 1
ATOM 745 N N . GLU A 1 93 ? 7.386 -6.694 -9.458 1.00 89.44 93 GLU A N 1
ATOM 746 C CA . GLU A 1 93 ? 6.118 -6.645 -8.721 1.00 89.44 93 GLU A CA 1
ATOM 747 C C . GLU A 1 93 ? 6.043 -5.349 -7.918 1.00 89.44 93 GLU A C 1
ATOM 749 O O . GLU A 1 93 ? 7.041 -4.903 -7.349 1.00 89.44 93 GLU A O 1
ATOM 754 N N . LYS A 1 94 ? 4.849 -4.761 -7.851 1.00 92.19 94 LYS A N 1
ATOM 755 C CA . LYS A 1 94 ? 4.543 -3.649 -6.956 1.00 92.19 94 LYS A CA 1
ATOM 756 C C . LYS A 1 94 ? 3.464 -4.090 -5.980 1.00 92.19 94 LYS A C 1
ATOM 758 O O . LYS A 1 94 ? 2.429 -4.617 -6.390 1.00 92.19 94 LYS A O 1
ATOM 763 N N . ARG A 1 95 ? 3.702 -3.871 -4.693 1.00 94.44 95 ARG A N 1
ATOM 764 C CA . ARG A 1 95 ? 2.785 -4.236 -3.615 1.00 94.44 95 ARG A CA 1
ATOM 765 C C . ARG A 1 95 ? 2.519 -3.030 -2.728 1.00 94.44 95 ARG A C 1
ATOM 767 O O . ARG A 1 95 ? 3.449 -2.321 -2.348 1.00 94.44 95 ARG A O 1
ATOM 774 N N . LEU A 1 96 ? 1.245 -2.823 -2.418 1.00 95.62 96 LEU A N 1
ATOM 775 C CA . LEU A 1 96 ? 0.773 -1.777 -1.527 1.00 95.62 96 LEU A CA 1
ATOM 776 C C . LEU A 1 96 ? 0.117 -2.433 -0.315 1.00 95.62 96 LEU A C 1
ATOM 778 O O . LEU A 1 96 ? -0.928 -3.074 -0.435 1.00 95.62 96 LEU A O 1
ATOM 782 N N . ASP A 1 97 ? 0.754 -2.28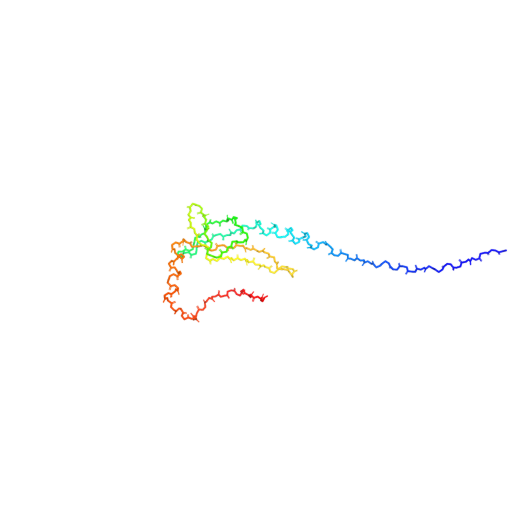7 0.838 1.00 96.31 97 ASP A N 1
ATOM 783 C CA . ASP A 1 97 ? 0.235 -2.788 2.101 1.00 96.31 97 ASP A CA 1
ATOM 784 C C . ASP A 1 97 ? -0.564 -1.690 2.784 1.00 96.31 97 ASP A C 1
ATOM 786 O O . ASP A 1 97 ? -0.054 -0.596 3.045 1.00 96.31 97 ASP A O 1
ATOM 790 N N . VAL A 1 98 ? -1.820 -1.991 3.082 1.00 96.94 98 VAL A N 1
ATOM 791 C CA . VAL A 1 98 ? -2.759 -1.036 3.659 1.00 96.94 98 VAL A CA 1
ATOM 792 C C . VAL A 1 98 ? -3.328 -1.544 4.976 1.00 96.94 98 VAL A C 1
ATOM 794 O O . VAL A 1 98 ? -3.375 -2.742 5.258 1.00 96.94 98 VAL A O 1
ATOM 797 N N . LEU A 1 99 ? -3.757 -0.603 5.802 1.00 96.50 99 LEU A N 1
ATOM 798 C CA . LEU A 1 99 ? -4.465 -0.842 7.050 1.00 96.50 99 LEU A CA 1
ATOM 799 C C . LEU A 1 99 ? -5.738 -0.012 7.048 1.00 96.50 99 LEU A C 1
ATOM 801 O O . LEU A 1 99 ? -5.770 1.063 6.453 1.00 96.50 99 LEU A O 1
ATOM 805 N N . SER A 1 100 ? -6.786 -0.470 7.732 1.00 95.50 100 SER A N 1
ATOM 806 C CA . SER A 1 100 ? -7.895 0.439 8.035 1.00 95.50 100 SER A CA 1
ATOM 807 C C . SER A 1 100 ? -7.355 1.663 8.783 1.00 95.50 100 SER A C 1
ATOM 809 O O . SER A 1 100 ? -6.447 1.543 9.614 1.00 95.50 100 SER A O 1
ATOM 811 N N . THR A 1 101 ? -7.907 2.843 8.503 1.00 94.81 101 THR A N 1
ATOM 812 C CA . THR A 1 101 ? -7.420 4.092 9.107 1.00 94.81 101 THR A CA 1
ATOM 813 C C . THR A 1 101 ? -7.425 4.029 10.638 1.00 94.81 101 THR A C 1
ATOM 815 O O . THR A 1 101 ? -6.457 4.435 11.277 1.00 94.81 101 THR A O 1
ATOM 818 N N . GLY A 1 102 ? -8.452 3.415 11.238 1.00 94.94 102 GLY A N 1
ATOM 819 C CA . GLY A 1 102 ? -8.510 3.199 12.687 1.00 94.94 102 GLY A CA 1
ATOM 820 C C . GLY A 1 102 ? -7.376 2.311 13.212 1.00 94.94 102 GLY A C 1
ATOM 821 O O . GLY A 1 102 ? -6.734 2.651 14.202 1.00 94.94 102 GLY A O 1
ATOM 822 N N . ARG A 1 103 ? -7.067 1.201 12.527 1.00 94.62 103 ARG A N 1
ATOM 823 C CA . ARG A 1 103 ? -5.968 0.299 12.919 1.00 94.62 103 ARG A CA 1
ATOM 824 C C . ARG A 1 103 ? -4.611 0.995 12.835 1.00 94.62 103 ARG A C 1
ATOM 826 O O . ARG A 1 103 ? -3.785 0.801 13.721 1.00 94.62 103 ARG A O 1
ATOM 833 N N . TYR A 1 104 ? -4.393 1.801 11.797 1.00 95.06 104 TYR A N 1
ATOM 834 C CA . TYR A 1 104 ? -3.159 2.565 11.625 1.00 95.06 104 TYR A CA 1
ATOM 835 C C . TYR A 1 104 ? -2.928 3.538 12.790 1.00 95.06 104 TYR A C 1
ATOM 837 O O . TYR A 1 104 ? -1.866 3.512 13.407 1.00 95.06 104 TYR A O 1
ATOM 845 N N . ILE A 1 105 ? -3.950 4.320 13.154 1.00 95.00 105 ILE A N 1
ATOM 846 C CA . ILE A 1 105 ? -3.883 5.271 14.276 1.00 95.00 105 ILE A CA 1
ATOM 847 C C . ILE A 1 105 ? -3.632 4.546 15.604 1.00 95.00 105 ILE A C 1
ATOM 849 O O . ILE A 1 105 ? -2.790 4.975 16.391 1.00 95.00 105 ILE A O 1
ATOM 853 N N . LEU A 1 106 ? -4.322 3.428 15.847 1.00 94.19 106 LEU A N 1
ATOM 854 C CA . LEU A 1 106 ? -4.119 2.629 17.057 1.00 94.19 106 LEU A CA 1
ATOM 855 C C . LEU A 1 106 ? -2.687 2.096 17.156 1.00 94.19 106 LEU A C 1
ATOM 857 O O . LEU A 1 106 ? -2.090 2.157 18.226 1.00 94.19 106 LEU A O 1
ATOM 861 N N . ASN A 1 107 ? -2.122 1.604 16.053 1.00 92.31 107 ASN A N 1
ATOM 862 C CA . ASN A 1 107 ? -0.744 1.123 16.038 1.00 92.31 107 ASN A CA 1
ATOM 863 C C . ASN A 1 107 ? 0.247 2.255 16.322 1.00 92.31 107 ASN A C 1
ATOM 865 O O . ASN A 1 107 ? 1.147 2.055 17.126 1.00 92.31 107 ASN A O 1
ATOM 869 N N . LEU A 1 108 ? 0.046 3.443 15.739 1.00 91.56 108 LEU A N 1
ATOM 870 C CA . LEU A 1 108 ? 0.869 4.616 16.047 1.00 91.56 108 LEU A CA 1
ATOM 871 C C . LEU A 1 108 ? 0.816 4.968 17.536 1.00 91.56 108 LEU A C 1
ATOM 873 O O . LEU A 1 108 ? 1.851 5.191 18.154 1.00 91.56 108 LEU A O 1
ATOM 877 N N . TYR A 1 109 ? -0.380 4.992 18.127 1.00 93.94 109 TYR A N 1
ATOM 878 C CA . TYR A 1 109 ? -0.540 5.277 19.551 1.00 93.94 109 TYR A CA 1
ATOM 879 C C . TYR A 1 109 ? 0.181 4.245 20.425 1.00 93.94 109 TYR A C 1
ATOM 881 O O . TYR A 1 109 ? 0.942 4.612 21.317 1.00 93.94 109 TYR A O 1
ATOM 889 N N . LEU A 1 110 ? -0.012 2.956 20.140 1.00 91.31 110 LEU A N 1
ATOM 890 C CA . LEU A 1 110 ? 0.637 1.876 20.881 1.00 91.31 110 LEU A CA 1
ATOM 891 C C . LEU A 1 110 ? 2.158 1.886 20.704 1.00 91.31 110 LEU A C 1
ATOM 893 O O . LEU A 1 110 ? 2.867 1.658 21.676 1.00 91.31 110 LEU A O 1
ATOM 897 N N . ASP A 1 111 ? 2.660 2.181 19.505 1.00 88.44 111 ASP A N 1
ATOM 898 C CA . ASP A 1 111 ? 4.095 2.287 19.225 1.00 88.44 111 ASP A CA 1
ATOM 899 C C . ASP A 1 111 ? 4.752 3.457 19.970 1.00 88.44 111 ASP A C 1
ATOM 901 O O . ASP A 1 111 ? 5.926 3.370 20.312 1.00 88.44 111 ASP A O 1
ATOM 905 N N . ASN A 1 112 ? 4.003 4.527 20.253 1.00 89.19 112 ASN A N 1
ATOM 906 C CA . ASN A 1 112 ? 4.490 5.657 21.047 1.00 89.19 112 ASN A CA 1
ATOM 907 C C . ASN A 1 112 ? 4.499 5.369 22.558 1.00 89.19 112 ASN A C 1
ATOM 909 O O . ASN A 1 112 ? 5.280 5.974 23.286 1.00 89.19 112 ASN A O 1
ATOM 913 N N . LEU A 1 113 ? 3.611 4.492 23.041 1.00 89.88 113 LEU A N 1
ATOM 914 C CA . LEU A 1 113 ? 3.534 4.115 24.459 1.00 89.88 113 LEU A CA 1
ATOM 915 C C . LEU A 1 113 ? 4.481 2.975 24.821 1.00 89.88 113 LEU A C 1
ATOM 917 O O . LEU A 1 113 ? 5.054 2.946 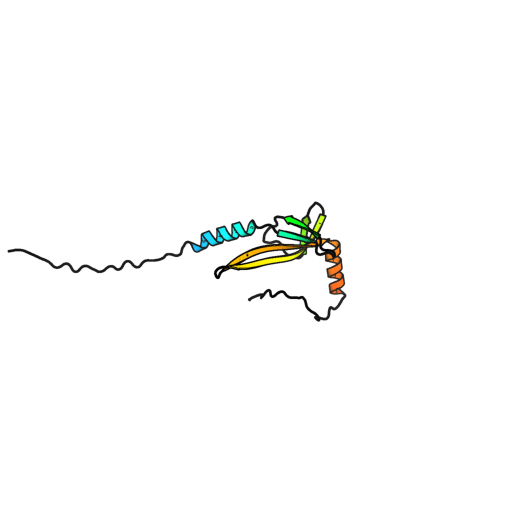25.909 1.00 89.88 113 LEU A O 1
ATOM 921 N N . LEU A 1 114 ? 4.580 1.992 23.932 1.00 85.38 114 LEU A N 1
ATOM 922 C CA . LEU A 1 114 ? 5.464 0.858 24.096 1.00 85.38 114 LEU A CA 1
ATOM 923 C C . LEU A 1 114 ? 6.844 1.318 23.653 1.00 85.38 114 LEU A C 1
ATOM 925 O O . LEU A 1 114 ? 7.129 1.352 22.459 1.00 85.38 114 LEU A O 1
ATOM 929 N N . ASP A 1 115 ? 7.690 1.657 24.622 1.00 68.19 115 ASP A N 1
ATOM 930 C CA . ASP A 1 115 ? 9.113 1.909 24.415 1.00 68.19 115 ASP A CA 1
ATOM 931 C C . ASP A 1 115 ? 9.744 0.604 23.905 1.00 68.19 115 ASP A C 1
ATOM 933 O O . ASP A 1 115 ? 10.193 -0.245 24.672 1.00 68.19 115 ASP A O 1
ATOM 937 N N . LYS A 1 116 ? 9.603 0.336 22.601 1.00 63.53 116 LYS A N 1
ATOM 938 C CA . LYS A 1 116 ? 9.975 -0.941 21.997 1.00 63.53 116 LYS A CA 1
ATOM 939 C C . LYS A 1 116 ? 11.490 -1.063 22.127 1.00 63.53 116 LYS A C 1
ATOM 941 O O . LYS A 1 116 ? 12.199 -0.347 21.408 1.00 63.53 116 LYS A O 1
ATOM 946 N N . PRO A 1 117 ? 12.023 -1.981 22.962 1.00 57.12 117 PRO A N 1
ATOM 947 C CA . PRO A 1 117 ? 13.435 -2.290 22.872 1.00 57.12 117 PRO A CA 1
ATOM 948 C C . PRO A 1 117 ? 13.685 -2.752 21.436 1.00 57.12 117 PRO A C 1
ATOM 950 O O . PRO A 1 117 ? 12.906 -3.525 20.872 1.00 57.12 117 PRO A O 1
ATOM 953 N N . ARG A 1 118 ? 14.737 -2.223 20.803 1.00 55.97 118 ARG A N 1
ATOM 954 C CA . ARG A 1 118 ? 15.167 -2.613 19.453 1.00 55.97 118 ARG A CA 1
ATOM 955 C C . ARG A 1 118 ? 15.703 -4.050 19.473 1.00 55.97 118 ARG A C 1
ATOM 957 O O . ARG A 1 118 ? 16.880 -4.275 19.220 1.00 55.97 118 ARG A O 1
ATOM 964 N N . THR A 1 119 ? 14.884 -5.031 19.816 1.00 52.38 119 THR A N 1
ATOM 965 C CA . THR A 1 119 ? 15.281 -6.430 19.897 1.00 52.38 119 THR A CA 1
ATOM 966 C C . THR A 1 119 ? 14.260 -7.299 19.173 1.00 52.38 119 THR A C 1
ATOM 968 O O . THR A 1 119 ? 13.052 -7.165 19.323 1.00 52.38 119 THR A O 1
ATOM 971 N N . HIS A 1 120 ? 14.814 -8.184 18.345 1.00 43.56 120 HIS A N 1
ATOM 972 C CA . HIS A 1 120 ? 14.167 -9.172 17.486 1.00 43.56 120 HIS A CA 1
ATOM 973 C C . HIS A 1 120 ? 13.526 -8.689 16.176 1.00 43.56 120 HIS A C 1
ATOM 975 O O . HIS A 1 120 ? 12.333 -8.439 16.045 1.00 43.56 120 HIS A O 1
ATOM 981 N N . ALA A 1 121 ? 14.389 -8.705 15.155 1.00 45.09 121 ALA A N 1
ATOM 982 C CA . ALA A 1 121 ? 14.111 -9.324 13.865 1.00 45.09 121 ALA A CA 1
ATOM 983 C C . ALA A 1 121 ? 12.807 -8.886 13.186 1.00 45.09 121 ALA A C 1
ATOM 985 O O . ALA A 1 121 ? 11.905 -9.680 12.925 1.00 45.09 121 ALA A O 1
ATOM 986 N N . ARG A 1 122 ? 12.813 -7.647 12.680 1.00 42.69 122 ARG A N 1
ATOM 987 C CA . ARG A 1 122 ? 12.377 -7.506 11.289 1.00 42.69 122 ARG A CA 1
ATOM 988 C C . ARG A 1 122 ? 13.224 -8.506 10.508 1.00 42.69 122 ARG A C 1
ATOM 990 O O . ARG A 1 122 ? 14.442 -8.349 10.442 1.00 42.69 122 ARG A O 1
ATOM 997 N N . ILE A 1 123 ? 12.606 -9.550 9.973 1.00 43.19 123 ILE A N 1
ATOM 998 C CA . ILE A 1 123 ? 13.178 -10.292 8.857 1.00 43.19 123 ILE A CA 1
ATOM 999 C C . ILE A 1 123 ? 13.260 -9.257 7.731 1.00 43.19 123 ILE A C 1
ATOM 1001 O O . ILE A 1 123 ? 12.339 -9.085 6.939 1.00 43.19 123 ILE A O 1
ATOM 1005 N N . TRP A 1 124 ? 14.332 -8.461 7.743 1.00 37.31 124 TRP A N 1
ATOM 1006 C CA . TRP A 1 124 ? 14.780 -7.701 6.598 1.00 37.31 124 TRP A CA 1
ATOM 1007 C C . TRP A 1 124 ? 15.190 -8.770 5.594 1.00 37.31 124 TRP A C 1
ATOM 1009 O O . TRP A 1 124 ? 16.316 -9.256 5.601 1.00 37.31 124 TRP A O 1
ATOM 1019 N N . SER A 1 125 ? 14.245 -9.180 4.751 1.00 40.47 125 SER A N 1
ATOM 1020 C CA . SER A 1 125 ? 14.590 -9.616 3.406 1.00 40.47 125 SER A CA 1
ATOM 1021 C C . SER A 1 125 ? 15.377 -8.457 2.802 1.00 40.47 125 SER A C 1
ATOM 1023 O O . SER A 1 125 ? 14.787 -7.451 2.428 1.00 40.47 125 SER A O 1
ATOM 1025 N N . TYR A 1 126 ? 16.698 -8.587 2.829 1.00 40.44 126 TYR A N 1
ATOM 1026 C CA . TYR A 1 126 ? 17.736 -7.688 2.340 1.00 40.44 126 TYR A CA 1
ATOM 1027 C C . TYR A 1 126 ? 17.241 -6.699 1.270 1.00 40.44 126 TYR A C 1
ATOM 1029 O O . TYR A 1 126 ? 17.266 -6.983 0.076 1.00 40.44 126 TYR A O 1
ATOM 1037 N N . THR A 1 127 ? 16.828 -5.508 1.690 1.00 44.41 127 THR A N 1
ATOM 1038 C CA . THR A 1 127 ? 16.832 -4.321 0.836 1.00 44.41 127 THR A CA 1
ATOM 1039 C C . THR A 1 127 ? 17.991 -3.468 1.309 1.00 44.41 127 THR A C 1
ATOM 1041 O O . THR A 1 127 ? 17.881 -2.684 2.250 1.00 44.41 127 THR A O 1
ATOM 1044 N N . LEU A 1 128 ? 19.143 -3.695 0.673 1.00 41.00 128 LEU A N 1
ATOM 1045 C CA . LEU A 1 128 ? 20.251 -2.753 0.666 1.00 41.00 128 LEU A CA 1
ATOM 1046 C C . LEU A 1 128 ? 19.696 -1.396 0.216 1.00 41.00 128 LEU A C 1
ATOM 1048 O O . LEU A 1 128 ? 19.374 -1.205 -0.955 1.00 41.00 128 LEU A O 1
ATOM 1052 N N . CYS A 1 129 ? 19.582 -0.465 1.155 1.00 34.56 129 CYS A N 1
ATOM 1053 C CA . CYS A 1 129 ? 19.547 0.950 0.842 1.00 34.56 129 CYS A CA 1
ATOM 1054 C C . CYS A 1 129 ? 21.010 1.354 0.621 1.00 34.56 129 CYS A C 1
ATOM 1056 O O . CYS A 1 129 ? 21.773 1.472 1.580 1.00 34.56 129 CYS A O 1
ATOM 1058 N N . ALA A 1 130 ? 21.430 1.438 -0.640 1.00 37.09 130 ALA A N 1
ATOM 1059 C CA . ALA A 1 130 ? 22.710 2.022 -1.008 1.00 37.09 130 ALA A CA 1
ATOM 1060 C C . ALA A 1 130 ? 22.493 3.523 -1.248 1.00 37.09 130 ALA A C 1
ATOM 1062 O O . ALA A 1 130 ? 21.824 3.886 -2.210 1.00 37.09 130 ALA A O 1
ATOM 1063 N N . GLN A 1 131 ? 23.012 4.292 -0.285 1.00 36.97 131 GLN A N 1
ATOM 1064 C CA . GLN A 1 131 ? 23.537 5.668 -0.295 1.00 36.97 131 GLN A CA 1
ATOM 1065 C C . GLN A 1 131 ? 22.950 6.709 -1.257 1.00 36.97 131 GLN A C 1
ATOM 1067 O O . GLN A 1 131 ? 23.114 6.565 -2.487 1.00 36.97 131 GLN A O 1
#

Radius of gyration: 28.14 Å; Cα contacts (8 Å, |Δi|>4): 142; chains: 1; bounding box: 72×26×98 Å

Mean predicted aligned error: 14.98 Å

Foldseek 3Di:
DDDDDDDDDPPDDPPPPPPPPPPPVVVVVVVVVVQVAWAFEWAVPPVIDTLGTGRDGPPDDAQDWDARPNAIKGFHDWDWDWDQDPNDTHTDHIYTYIYRPVVVVVVVVVPVVPPDDPDDDPVPPDDPPDD